Protein AF-A0A176S2X8-F1 (afdb_monomer_lite)

Foldseek 3Di:
DDPVPFDKDFLVRLCVLLVHDSVVLVCCQVPNDPPLLVVQADVPQNSNFDWDADCPPPDPRHRHTTTIDGPVNSLRQLRSLCRCLVVVSDDPVSNSSNVSSVVVVVVVVVVVVVVVVVD

Radius of gyration: 15.48 Å; chains: 1; bounding box: 28×41×42 Å

Structure (mmCIF, N/CA/C/O backbone):
data_AF-A0A176S2X8-F1
#
_entry.id   AF-A0A176S2X8-F1
#
loop_
_atom_site.group_PDB
_atom_site.id
_atom_site.type_symbol
_atom_site.label_atom_id
_atom_site.label_alt_id
_atom_site.label_comp_id
_atom_site.label_asym_id
_atom_site.label_entity_id
_atom_site.label_seq_id
_atom_site.pdbx_PDB_ins_code
_atom_site.Cartn_x
_atom_site.Cartn_y
_atom_site.Cartn_z
_atom_site.occupancy
_atom_site.B_iso_or_equiv
_atom_site.auth_seq_id
_atom_site.auth_comp_id
_atom_site.auth_asym_id
_atom_site.auth_atom_id
_atom_site.pdbx_PDB_model_num
ATOM 1 N N . MET A 1 1 ? 7.292 -7.075 -14.022 1.00 70.62 1 MET A N 1
ATOM 2 C CA . MET A 1 1 ? 8.289 -7.401 -12.985 1.00 70.62 1 MET A CA 1
ATOM 3 C C . MET A 1 1 ? 9.586 -6.732 -13.383 1.00 70.62 1 MET A C 1
ATOM 5 O O . MET A 1 1 ? 9.684 -6.312 -14.535 1.00 70.62 1 MET A O 1
ATOM 9 N N . LEU A 1 2 ? 10.489 -6.530 -12.434 1.00 80.25 2 LEU A N 1
ATOM 10 C CA . LEU A 1 2 ? 11.844 -6.074 -12.732 1.00 80.25 2 LEU A CA 1
ATOM 11 C C . LEU A 1 2 ? 12.683 -7.238 -13.279 1.00 80.25 2 LEU A C 1
ATOM 13 O O . LEU A 1 2 ? 12.242 -8.384 -13.220 1.00 80.25 2 LEU A O 1
ATOM 17 N N . ASP A 1 3 ? 13.873 -6.936 -13.794 1.00 79.62 3 ASP A N 1
ATOM 18 C CA . ASP A 1 3 ? 14.801 -7.941 -14.338 1.00 79.62 3 ASP A CA 1
ATOM 19 C C . ASP A 1 3 ? 15.338 -8.907 -13.264 1.00 79.62 3 ASP A C 1
ATOM 21 O O . ASP A 1 3 ? 15.852 -9.971 -13.589 1.00 79.62 3 ASP A O 1
ATOM 25 N N . ASP A 1 4 ? 15.201 -8.553 -11.984 1.00 81.88 4 ASP A N 1
ATOM 26 C CA . ASP A 1 4 ? 15.525 -9.392 -10.825 1.00 81.88 4 ASP A CA 1
ATOM 27 C C . ASP A 1 4 ? 14.315 -10.201 -10.308 1.00 81.88 4 ASP A C 1
ATOM 29 O O . ASP A 1 4 ? 14.292 -10.622 -9.152 1.00 81.88 4 ASP A O 1
ATOM 33 N N . ASP A 1 5 ? 13.282 -10.365 -11.142 1.00 82.56 5 ASP A N 1
ATOM 34 C CA . ASP A 1 5 ? 11.997 -11.002 -10.823 1.00 82.56 5 ASP A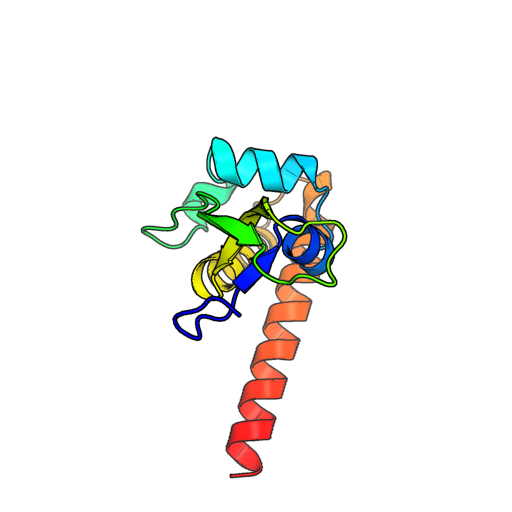 CA 1
ATOM 35 C C . ASP A 1 5 ? 11.217 -10.342 -9.668 1.00 82.56 5 ASP A C 1
ATOM 37 O O . ASP A 1 5 ? 10.209 -10.873 -9.187 1.00 82.56 5 ASP A O 1
ATOM 41 N N . THR A 1 6 ? 11.593 -9.129 -9.245 1.00 82.25 6 THR A N 1
ATOM 42 C CA . THR A 1 6 ? 10.852 -8.417 -8.201 1.00 82.25 6 THR A CA 1
ATOM 43 C C . THR A 1 6 ? 9.506 -7.912 -8.722 1.00 82.25 6 THR A C 1
ATOM 45 O O . THR A 1 6 ? 9.389 -7.231 -9.753 1.00 82.25 6 THR A O 1
ATOM 48 N N . ALA A 1 7 ? 8.450 -8.209 -7.961 1.00 85.25 7 ALA A N 1
ATOM 49 C CA . ALA A 1 7 ? 7.120 -7.667 -8.196 1.00 85.25 7 ALA A CA 1
ATOM 50 C C . ALA A 1 7 ? 7.071 -6.193 -7.775 1.00 85.25 7 ALA A C 1
ATOM 52 O O . ALA A 1 7 ? 7.347 -5.838 -6.625 1.00 85.25 7 ALA A O 1
ATOM 53 N N . VAL A 1 8 ? 6.678 -5.335 -8.714 1.00 88.38 8 VAL A N 1
ATOM 54 C CA . VAL A 1 8 ? 6.516 -3.900 -8.488 1.00 88.38 8 VAL A CA 1
ATOM 55 C C . VAL A 1 8 ? 5.237 -3.402 -9.142 1.00 88.38 8 VAL A C 1
ATOM 57 O O . VAL A 1 8 ? 4.761 -3.975 -10.125 1.00 88.38 8 VAL A O 1
ATOM 60 N N . MET A 1 9 ? 4.700 -2.306 -8.618 1.00 90.12 9 MET A N 1
ATOM 61 C CA . MET A 1 9 ? 3.577 -1.590 -9.211 1.00 90.12 9 MET A CA 1
ATOM 62 C C . MET A 1 9 ? 3.999 -0.161 -9.523 1.00 90.12 9 MET A C 1
ATOM 64 O O . MET A 1 9 ? 4.738 0.457 -8.762 1.00 90.12 9 MET A O 1
ATOM 68 N N . SER A 1 10 ? 3.530 0.390 -10.640 1.00 90.88 10 SER A N 1
ATOM 69 C CA . SER A 1 10 ? 3.788 1.795 -10.948 1.00 90.88 10 SER A CA 1
ATOM 70 C C . SER A 1 10 ? 3.153 2.707 -9.896 1.00 90.88 10 SER A C 1
ATOM 72 O O . SER A 1 10 ? 2.165 2.346 -9.246 1.00 90.88 10 SER A O 1
ATOM 74 N N . LEU A 1 11 ? 3.680 3.923 -9.758 1.00 90.06 11 LEU A N 1
ATOM 75 C CA . LEU A 1 11 ? 3.100 4.934 -8.876 1.00 90.06 11 LEU A CA 1
ATOM 76 C C . LEU A 1 11 ? 1.621 5.192 -9.219 1.00 90.06 11 LEU A C 1
ATOM 78 O O . LEU A 1 11 ? 0.792 5.294 -8.320 1.00 90.06 11 LEU A O 1
ATOM 82 N N . ARG A 1 12 ? 1.263 5.209 -10.510 1.00 90.38 12 ARG A N 1
ATOM 83 C CA . ARG A 1 12 ? -0.134 5.344 -10.946 1.00 90.38 12 ARG A CA 1
ATOM 84 C C . ARG A 1 12 ? -0.986 4.141 -10.540 1.00 90.38 12 ARG A C 1
ATOM 86 O O . ARG A 1 12 ? -2.032 4.337 -9.939 1.00 90.38 12 ARG A O 1
ATOM 93 N N . GLY A 1 13 ? -0.510 2.918 -10.781 1.00 92.31 13 GLY A N 1
ATOM 94 C CA . GLY A 1 13 ? -1.233 1.709 -10.375 1.00 92.31 13 GLY A CA 1
ATOM 95 C C . GLY A 1 13 ? -1.430 1.625 -8.859 1.00 92.31 13 GLY A C 1
ATOM 96 O O . GLY A 1 13 ? -2.491 1.228 -8.393 1.00 92.31 13 GLY A O 1
ATOM 97 N N . THR A 1 14 ? -0.444 2.079 -8.085 1.00 92.56 14 THR A N 1
ATOM 98 C CA . THR A 1 14 ? -0.529 2.122 -6.618 1.00 92.56 14 THR A CA 1
ATOM 99 C C . THR A 1 14 ? -1.535 3.172 -6.141 1.00 92.56 14 THR A C 1
ATOM 101 O O . THR A 1 14 ? -2.292 2.921 -5.203 1.00 92.56 14 THR A O 1
ATOM 104 N N . ALA A 1 15 ? -1.579 4.337 -6.795 1.00 93.12 15 ALA A N 1
ATOM 105 C CA . ALA A 1 15 ? -2.571 5.372 -6.513 1.00 93.12 15 ALA A CA 1
ATOM 106 C C . ALA A 1 15 ? -3.993 4.857 -6.788 1.00 93.12 15 ALA A C 1
ATOM 108 O O . ALA A 1 15 ? -4.863 4.968 -5.924 1.00 93.12 15 ALA A O 1
ATOM 109 N N . ASP A 1 16 ? -4.195 4.198 -7.931 1.00 95.50 16 ASP A N 1
ATOM 110 C CA . ASP A 1 16 ? -5.478 3.596 -8.305 1.00 95.50 16 ASP A CA 1
ATOM 111 C C . ASP A 1 16 ? -5.886 2.483 -7.317 1.00 95.50 16 ASP A C 1
ATOM 113 O O . ASP A 1 16 ? -7.028 2.449 -6.847 1.00 95.50 16 ASP A O 1
ATOM 117 N N . LEU A 1 17 ? -4.940 1.619 -6.921 1.00 94.38 17 LEU A N 1
ATOM 118 C CA . LEU A 1 17 ? -5.151 0.552 -5.937 1.00 94.38 17 LEU A CA 1
ATOM 119 C C . LEU A 1 17 ? -5.696 1.103 -4.610 1.00 94.38 17 LEU A C 1
ATOM 121 O O . LEU A 1 17 ? -6.702 0.596 -4.103 1.00 94.38 17 LEU A O 1
ATOM 125 N N . LEU A 1 18 ? -5.060 2.153 -4.082 1.00 92.56 18 LEU A N 1
ATOM 126 C CA . LEU A 1 18 ? -5.421 2.815 -2.822 1.00 92.56 18 LEU A CA 1
ATOM 127 C C . LEU A 1 18 ? -6.588 3.805 -2.957 1.00 92.56 18 LEU A C 1
ATOM 129 O O . LEU A 1 18 ? -7.031 4.353 -1.948 1.00 92.56 18 LEU A O 1
ATOM 133 N N . SER A 1 19 ? -7.092 4.032 -4.175 1.00 93.69 19 SER A N 1
ATOM 134 C CA . SER A 1 19 ? -8.074 5.083 -4.471 1.00 93.69 19 SER A CA 1
ATOM 135 C C . SER A 1 19 ? -7.605 6.465 -3.996 1.00 93.69 19 SER A C 1
ATOM 137 O O . SER A 1 19 ? -8.369 7.232 -3.417 1.00 93.69 19 SER A O 1
ATOM 139 N N . MET A 1 20 ? -6.325 6.759 -4.222 1.00 91.06 20 MET A N 1
ATOM 140 C CA . MET A 1 20 ? -5.657 8.001 -3.846 1.00 91.06 20 MET A CA 1
ATOM 141 C C . MET A 1 20 ? -5.355 8.835 -5.092 1.00 91.06 20 MET A C 1
ATOM 143 O O . MET A 1 20 ? -5.041 8.298 -6.151 1.00 91.06 20 MET A O 1
ATOM 147 N N . ASP A 1 21 ? -5.383 10.162 -4.964 1.00 91.00 21 ASP A N 1
ATOM 148 C CA . ASP A 1 21 ? -4.917 11.035 -6.038 1.00 91.00 21 ASP A CA 1
ATOM 149 C C . ASP A 1 21 ? -3.422 10.812 -6.339 1.00 91.00 21 ASP A C 1
ATOM 151 O O . ASP A 1 21 ? -2.570 10.715 -5.450 1.00 91.00 21 ASP A O 1
ATOM 155 N N . HIS A 1 22 ? -3.096 10.779 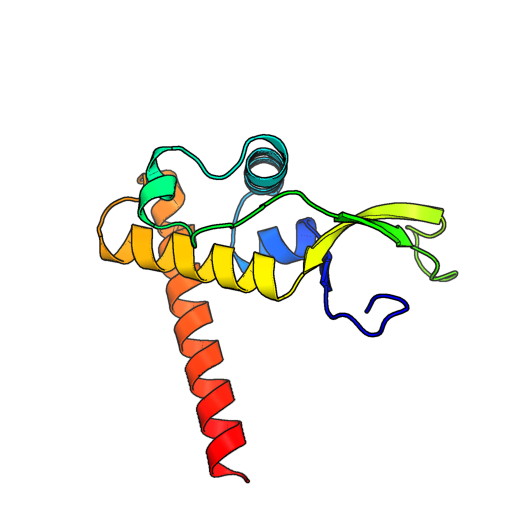-7.630 1.00 88.88 22 HIS A N 1
ATOM 156 C CA . HIS A 1 22 ? -1.744 10.554 -8.133 1.00 88.88 22 HIS A CA 1
ATOM 157 C C . HIS A 1 22 ? -0.720 11.565 -7.587 1.00 88.88 22 HIS A C 1
ATOM 159 O O . HIS A 1 22 ? 0.410 11.193 -7.255 1.00 88.88 22 HIS A O 1
ATOM 165 N N . LYS A 1 23 ? -1.096 12.846 -7.466 1.00 87.19 23 LYS A N 1
ATOM 166 C CA . LYS A 1 23 ? -0.222 13.891 -6.912 1.00 87.19 23 LYS A CA 1
ATOM 167 C C . LYS A 1 23 ? -0.046 13.708 -5.412 1.00 87.19 23 LYS A C 1
ATOM 169 O O . LYS A 1 23 ? 1.054 13.944 -4.916 1.00 87.19 23 LYS A O 1
ATOM 174 N N . THR A 1 24 ? -1.088 13.270 -4.703 1.00 86.44 24 THR A N 1
ATOM 175 C CA . THR A 1 24 ? -0.984 12.933 -3.278 1.00 86.44 24 THR A CA 1
ATOM 176 C C . THR A 1 24 ? 0.033 11.822 -3.063 1.00 86.44 24 THR A C 1
ATOM 178 O O . THR A 1 24 ? 0.965 12.019 -2.286 1.00 86.44 24 THR A O 1
ATOM 181 N N . LEU A 1 25 ? -0.061 10.709 -3.797 1.00 88.12 25 LEU A N 1
ATOM 182 C CA . LEU A 1 25 ? 0.902 9.617 -3.640 1.00 88.12 25 LEU A CA 1
ATOM 183 C C . LEU A 1 25 ? 2.325 10.044 -4.031 1.00 88.12 25 LEU A C 1
ATOM 185 O O . LEU A 1 25 ? 3.283 9.729 -3.329 1.00 88.12 25 LEU A O 1
ATOM 189 N N . LYS A 1 26 ? 2.471 10.843 -5.095 1.00 86.19 26 LYS A N 1
ATOM 190 C CA . LYS A 1 26 ? 3.767 11.419 -5.482 1.00 86.19 26 LYS A CA 1
ATOM 191 C C . LYS A 1 26 ? 4.373 12.297 -4.384 1.00 86.19 26 LYS A C 1
ATOM 193 O O . LYS A 1 26 ? 5.578 12.232 -4.153 1.00 86.19 26 LYS A O 1
ATOM 198 N N . ALA A 1 27 ? 3.559 13.095 -3.695 1.00 83.19 27 ALA A N 1
ATOM 199 C CA . ALA A 1 27 ? 4.016 13.911 -2.574 1.00 83.19 27 ALA A CA 1
ATOM 200 C C . ALA A 1 27 ? 4.453 13.053 -1.379 1.00 83.19 27 ALA A C 1
ATOM 202 O O . ALA A 1 27 ? 5.469 13.367 -0.767 1.00 83.19 27 ALA A O 1
ATOM 203 N N . VAL A 1 28 ? 3.743 11.956 -1.089 1.00 80.88 28 VAL A N 1
ATOM 204 C CA . VAL A 1 28 ? 4.155 10.979 -0.064 1.00 80.88 28 VAL A CA 1
ATOM 205 C C . VAL A 1 28 ? 5.508 10.361 -0.426 1.00 80.88 28 VAL A C 1
ATOM 207 O O . VAL A 1 28 ? 6.363 10.202 0.439 1.00 80.88 28 VAL A O 1
ATOM 210 N N . GLY A 1 29 ? 5.735 10.059 -1.706 1.00 76.88 29 GLY A N 1
ATOM 211 C CA . GLY A 1 29 ? 7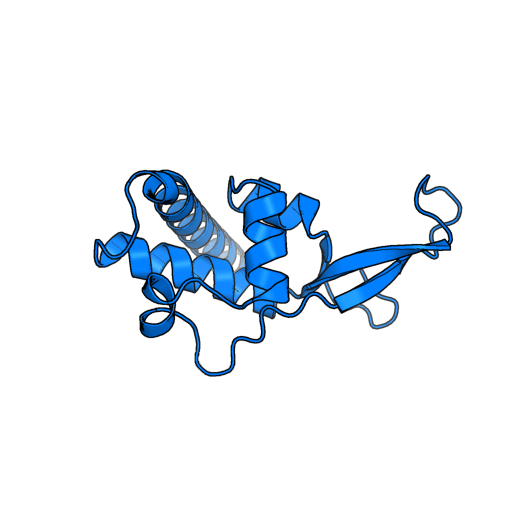.006 9.496 -2.156 1.00 76.88 29 GLY A CA 1
ATOM 212 C C . GLY A 1 29 ? 8.206 10.433 -2.014 1.00 76.88 29 GLY A C 1
ATOM 213 O O . GLY A 1 29 ? 9.299 9.976 -1.699 1.00 76.88 29 GLY A O 1
ATOM 214 N N . GLY A 1 30 ? 8.007 11.737 -2.228 1.00 73.19 30 GLY A N 1
ATOM 215 C CA . GLY A 1 30 ? 9.076 12.738 -2.116 1.00 73.19 30 GLY A CA 1
ATOM 216 C C . GLY A 1 30 ? 9.290 13.285 -0.702 1.00 73.19 30 GLY A C 1
ATOM 217 O O . GLY A 1 30 ? 10.424 13.550 -0.319 1.00 73.19 30 GLY A O 1
ATOM 218 N N . ASN A 1 31 ? 8.214 13.452 0.072 1.00 74.69 31 ASN A N 1
ATOM 219 C CA . ASN A 1 31 ? 8.242 14.127 1.377 1.00 74.69 31 ASN A CA 1
ATOM 220 C C . ASN A 1 31 ? 8.046 13.173 2.566 1.00 74.69 31 ASN A C 1
ATOM 222 O O . ASN A 1 31 ? 8.064 13.621 3.710 1.00 74.69 31 ASN A O 1
ATOM 226 N N . GLY A 1 32 ? 7.826 11.883 2.306 1.00 72.56 32 GLY A N 1
ATOM 227 C CA . GLY A 1 32 ? 7.388 10.923 3.312 1.00 72.56 32 GLY A CA 1
ATOM 228 C C . GLY A 1 32 ? 5.883 11.009 3.606 1.00 72.56 32 GLY A C 1
ATOM 229 O O . GLY A 1 32 ? 5.170 11.878 3.085 1.00 72.56 32 GLY A O 1
ATOM 230 N N . PRO A 1 33 ? 5.358 10.084 4.428 1.00 74.19 33 PRO A N 1
ATOM 231 C CA . PRO A 1 33 ? 3.971 10.139 4.862 1.00 74.19 33 PRO A CA 1
ATOM 232 C C . PRO A 1 33 ? 3.697 11.441 5.632 1.00 74.19 33 PRO A C 1
ATOM 234 O O . PRO A 1 33 ? 4.571 11.935 6.341 1.00 74.19 33 PRO A O 1
ATOM 237 N N . PRO A 1 34 ? 2.485 12.021 5.517 1.00 77.62 34 PRO A N 1
ATOM 238 C CA . PRO A 1 34 ? 2.062 13.119 6.374 1.00 77.62 34 PRO A CA 1
ATOM 239 C C . PRO A 1 34 ? 2.388 12.836 7.842 1.00 77.62 34 PRO A C 1
ATOM 241 O O . PRO A 1 34 ? 2.163 11.722 8.302 1.00 77.62 34 PRO A O 1
ATOM 244 N N . LYS A 1 35 ? 2.808 13.854 8.602 1.00 79.44 35 LYS A N 1
ATOM 245 C CA . LYS A 1 35 ? 3.121 13.718 10.041 1.00 79.44 35 LYS A CA 1
ATOM 246 C C . LYS A 1 35 ? 2.008 13.063 10.863 1.00 79.44 35 LYS A C 1
ATOM 248 O O . LYS A 1 35 ? 2.264 12.403 11.856 1.00 79.44 35 LYS A O 1
ATOM 253 N N . THR A 1 36 ? 0.757 13.224 10.436 1.00 82.00 36 THR A N 1
ATOM 254 C CA . THR A 1 36 ? -0.408 12.588 11.070 1.00 82.00 36 THR A CA 1
ATOM 255 C C . THR A 1 36 ? -0.437 11.068 10.899 1.00 82.00 36 THR A C 1
ATOM 257 O O . THR A 1 36 ? -1.129 10.392 11.646 1.00 82.00 36 THR A O 1
ATOM 260 N N . LEU A 1 37 ? 0.286 10.534 9.912 1.00 85.25 37 LEU A N 1
ATOM 261 C CA . LEU A 1 37 ? 0.409 9.108 9.621 1.00 85.25 37 LEU A CA 1
ATOM 262 C C . LEU A 1 37 ? 1.687 8.483 10.185 1.00 85.25 37 LEU A C 1
ATOM 264 O O . LEU A 1 37 ? 1.745 7.263 10.285 1.00 85.25 37 LEU A O 1
ATOM 268 N N . GLU A 1 38 ? 2.685 9.284 10.574 1.00 84.69 38 GLU A N 1
ATOM 269 C CA . GLU A 1 38 ? 3.939 8.792 11.166 1.00 84.69 38 GLU A CA 1
ATOM 270 C C . GLU A 1 38 ? 3.727 7.821 12.340 1.00 84.69 38 GLU A C 1
ATOM 272 O O . GLU A 1 38 ? 4.404 6.794 12.356 1.00 84.69 38 GLU A O 1
ATOM 277 N N . PRO A 1 39 ? 2.776 8.046 13.277 1.00 88.31 39 PRO A N 1
ATOM 278 C CA . PRO A 1 39 ? 2.542 7.109 14.379 1.00 88.31 39 PRO A CA 1
ATOM 279 C C . PRO A 1 39 ? 2.063 5.723 13.932 1.00 88.31 39 PRO A C 1
ATOM 281 O O . PRO A 1 39 ? 2.167 4.765 14.694 1.00 88.31 39 PRO A O 1
ATOM 284 N N . PHE A 1 40 ? 1.518 5.622 12.718 1.00 89.06 40 PHE A N 1
ATOM 285 C CA . PHE A 1 40 ? 0.928 4.405 12.163 1.00 89.06 40 PHE A CA 1
ATOM 286 C C . PHE A 1 40 ? 1.805 3.755 11.088 1.00 89.06 40 PHE A C 1
ATOM 288 O O . PHE A 1 40 ? 1.480 2.669 10.615 1.00 89.06 40 PHE A O 1
ATOM 295 N N . ALA A 1 41 ? 2.879 4.426 10.670 1.00 85.75 41 ALA A N 1
ATOM 296 C CA . ALA A 1 41 ? 3.768 3.937 9.631 1.00 85.75 41 ALA A CA 1
ATOM 297 C C . ALA A 1 41 ? 4.713 2.859 10.173 1.00 85.75 41 ALA A C 1
ATOM 299 O O . ALA A 1 41 ? 5.204 2.942 11.302 1.00 85.75 41 ALA A O 1
ATOM 300 N N . ASP A 1 42 ? 5.015 1.861 9.341 1.00 79.38 42 ASP A N 1
ATOM 301 C CA . ASP A 1 42 ? 5.993 0.834 9.691 1.00 79.38 42 ASP A CA 1
ATOM 302 C C . ASP A 1 42 ? 7.367 1.475 9.943 1.00 79.38 42 ASP A C 1
ATOM 304 O O . ASP A 1 42 ? 7.838 2.322 9.174 1.00 79.38 42 ASP A O 1
ATOM 308 N N . LYS A 1 43 ? 8.045 1.055 11.017 1.00 70.12 43 LYS A N 1
ATOM 309 C CA . LYS A 1 43 ? 9.407 1.517 11.311 1.00 70.12 43 LYS A CA 1
ATOM 310 C C . LYS A 1 43 ? 10.324 1.162 10.138 1.00 70.12 43 LYS A C 1
ATOM 312 O O . LYS A 1 43 ? 10.452 -0.005 9.783 1.00 70.12 43 LYS A O 1
ATOM 317 N N . GLY A 1 44 ? 10.973 2.170 9.558 1.00 61.00 44 GLY A N 1
ATOM 318 C CA . GLY A 1 44 ? 11.848 1.998 8.394 1.00 61.00 44 GLY A CA 1
ATOM 319 C C . GLY A 1 44 ? 11.139 2.090 7.040 1.00 61.00 44 GLY A C 1
ATOM 320 O O . GLY A 1 44 ? 11.780 1.852 6.015 1.00 61.00 44 GLY A O 1
ATOM 321 N N . LEU A 1 45 ? 9.852 2.463 7.002 1.00 65.81 45 LEU A N 1
ATOM 322 C CA . LEU A 1 45 ? 9.154 2.734 5.750 1.00 65.81 45 LEU A CA 1
ATOM 323 C C . LEU A 1 45 ? 9.825 3.895 5.005 1.00 65.81 45 LEU A C 1
ATOM 325 O O . LEU A 1 45 ? 9.627 5.069 5.312 1.00 65.81 45 LEU A O 1
ATOM 329 N N . THR A 1 46 ? 10.582 3.549 3.970 1.00 63.78 46 THR A N 1
ATOM 330 C CA . THR A 1 46 ? 11.059 4.505 2.977 1.00 63.78 46 THR A CA 1
ATOM 331 C C . THR A 1 46 ? 10.041 4.506 1.844 1.00 63.78 46 THR A C 1
ATOM 333 O O . THR A 1 46 ? 9.970 3.559 1.066 1.00 63.78 46 THR A O 1
ATOM 336 N N . VAL A 1 47 ? 9.214 5.553 1.761 1.00 65.94 47 VAL A N 1
ATOM 337 C CA . VAL A 1 47 ? 8.236 5.706 0.661 1.00 65.94 47 VAL A CA 1
ATOM 338 C C . VAL A 1 47 ? 8.895 6.261 -0.610 1.00 65.94 47 VAL A C 1
ATOM 340 O O . VAL A 1 47 ? 8.214 6.576 -1.581 1.00 65.94 47 VAL A O 1
ATOM 343 N N . GLY A 1 48 ? 10.227 6.363 -0.633 1.00 66.88 48 GLY A N 1
ATOM 344 C CA . GLY A 1 48 ? 10.986 6.731 -1.821 1.00 66.88 48 GLY A CA 1
ATOM 345 C C . GLY A 1 48 ? 10.626 5.809 -2.982 1.00 66.88 48 GLY A C 1
ATOM 346 O O . GLY A 1 48 ? 10.733 4.589 -2.882 1.00 66.88 48 GLY A O 1
ATOM 347 N N . GLY A 1 49 ? 10.130 6.401 -4.064 1.00 67.25 49 GLY A N 1
ATOM 348 C CA . GLY A 1 49 ? 9.837 5.662 -5.278 1.00 67.25 49 GLY A CA 1
ATOM 349 C C . GLY A 1 49 ? 11.132 5.284 -5.989 1.00 67.25 49 GLY A C 1
ATOM 350 O O . GLY A 1 49 ? 11.994 6.140 -6.183 1.00 67.25 49 GLY A O 1
ATOM 351 N N . ASN A 1 50 ? 11.256 4.022 -6.394 1.00 79.31 50 ASN A N 1
ATOM 352 C CA . ASN A 1 50 ? 12.386 3.585 -7.205 1.00 79.31 50 ASN A CA 1
ATOM 353 C C . ASN A 1 50 ? 12.138 4.006 -8.653 1.00 79.31 50 ASN A C 1
ATOM 355 O O . ASN A 1 50 ? 11.043 3.796 -9.179 1.00 79.31 50 ASN A O 1
ATOM 359 N N . PHE A 1 51 ? 13.143 4.598 -9.291 1.00 85.00 51 PHE A N 1
ATOM 360 C CA . PHE A 1 51 ? 13.104 4.887 -10.720 1.00 85.00 51 PHE A CA 1
ATOM 361 C C . PHE A 1 51 ? 13.603 3.668 -11.480 1.00 85.00 51 PHE A C 1
ATOM 363 O O . PHE A 1 51 ? 14.650 3.115 -11.152 1.00 85.00 51 PHE A O 1
ATOM 370 N N . VAL A 1 52 ? 12.826 3.232 -12.467 1.00 84.88 52 VAL A N 1
ATOM 371 C CA . VAL A 1 52 ? 13.165 2.082 -13.304 1.00 84.88 52 VAL A CA 1
ATOM 372 C C . VAL A 1 52 ? 12.906 2.435 -14.760 1.00 84.88 52 VAL A C 1
ATOM 374 O O . VAL A 1 52 ? 11.842 2.970 -15.085 1.00 84.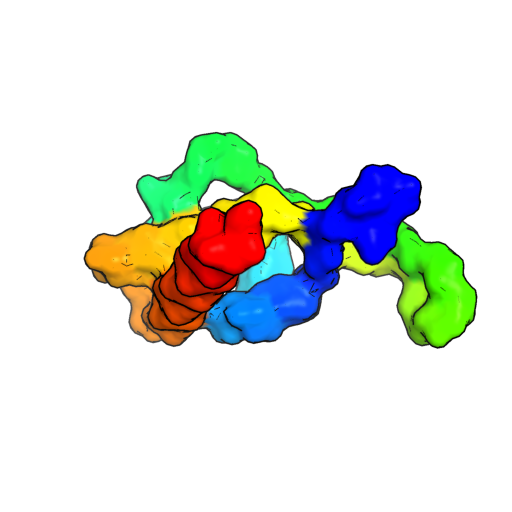88 52 VAL A O 1
ATOM 377 N N . GLU A 1 53 ? 13.863 2.120 -15.632 1.00 89.00 53 GLU A N 1
ATOM 378 C CA . GLU A 1 53 ? 13.706 2.248 -17.079 1.00 89.00 53 GLU A CA 1
ATOM 379 C C . GLU A 1 53 ? 12.788 1.149 -17.627 1.00 89.00 53 GLU A C 1
ATOM 381 O O . GLU A 1 53 ? 12.934 -0.040 -17.342 1.00 89.00 53 GLU A O 1
ATOM 386 N N . VAL A 1 54 ? 11.833 1.541 -18.464 1.00 84.69 54 VAL A N 1
ATOM 387 C CA . VAL A 1 54 ? 10.989 0.586 -19.182 1.00 84.69 54 VAL A CA 1
ATOM 388 C C . VAL A 1 54 ? 11.739 0.053 -20.405 1.00 84.69 54 VAL A C 1
ATOM 390 O O . VAL A 1 54 ? 11.860 0.742 -21.416 1.00 84.69 54 VAL A O 1
ATOM 393 N N . VAL A 1 55 ? 12.163 -1.210 -20.348 1.00 87.56 55 VAL A N 1
ATOM 394 C CA . VAL A 1 55 ? 12.853 -1.908 -21.457 1.00 87.56 55 VAL A CA 1
ATOM 395 C C . VAL A 1 55 ? 11.901 -2.572 -22.465 1.00 87.56 55 VAL A C 1
ATOM 397 O O . VAL A 1 55 ? 12.314 -3.075 -23.513 1.00 87.56 55 VAL A O 1
ATOM 400 N N . ALA A 1 56 ? 10.600 -2.589 -22.166 1.00 85.44 56 ALA A N 1
ATOM 401 C CA . ALA A 1 56 ? 9.590 -3.229 -23.000 1.00 85.44 56 ALA A CA 1
ATOM 402 C C . ALA A 1 56 ? 9.381 -2.463 -24.319 1.00 85.44 56 ALA A C 1
ATOM 404 O O . ALA A 1 56 ? 8.687 -1.446 -24.349 1.00 85.44 56 ALA A O 1
ATOM 405 N N . ARG A 1 57 ? 9.912 -3.002 -25.425 1.00 87.62 57 ARG A N 1
ATOM 406 C CA . ARG A 1 57 ? 9.887 -2.371 -26.763 1.00 87.62 57 ARG A CA 1
ATOM 407 C C . ARG A 1 57 ? 8.491 -2.006 -27.274 1.00 87.62 57 ARG A C 1
ATOM 409 O O . ARG A 1 57 ? 8.339 -1.017 -27.978 1.00 87.62 57 ARG A O 1
ATOM 416 N N . ASN A 1 58 ? 7.472 -2.779 -26.902 1.00 88.25 58 ASN A N 1
ATOM 417 C CA . ASN A 1 58 ? 6.086 -2.551 -27.332 1.00 88.25 58 ASN A CA 1
ATOM 418 C C . ASN A 1 58 ? 5.341 -1.533 -26.449 1.00 88.25 58 ASN A C 1
ATOM 420 O O . ASN A 1 58 ? 4.159 -1.275 -26.665 1.00 88.25 58 ASN A O 1
ATOM 424 N N . SER A 1 59 ? 5.998 -0.982 -25.426 1.00 81.69 59 SER A N 1
ATOM 425 C CA . SER A 1 59 ? 5.398 -0.010 -24.520 1.00 81.69 59 SER A CA 1
ATOM 426 C C . SER A 1 59 ? 5.550 1.412 -25.065 1.00 81.69 59 SER A C 1
ATOM 428 O O . SER A 1 59 ? 6.657 1.800 -25.442 1.00 81.69 59 SER A O 1
ATOM 430 N N . PRO A 1 60 ? 4.507 2.263 -24.991 1.00 83.19 60 PRO A N 1
ATOM 431 C CA . PRO A 1 60 ? 4.642 3.698 -25.269 1.00 83.19 60 PRO A CA 1
ATOM 432 C C . PRO A 1 60 ? 5.576 4.412 -24.273 1.00 83.19 60 PRO A C 1
ATOM 434 O O . PRO A 1 60 ? 5.922 5.579 -24.459 1.00 83.19 60 PRO A O 1
ATOM 437 N N . HIS A 1 61 ? 5.971 3.722 -23.201 1.00 83.12 61 HIS A N 1
ATOM 438 C CA . HIS A 1 61 ? 6.907 4.203 -22.196 1.00 83.12 61 HIS A CA 1
ATOM 439 C C . HIS A 1 61 ? 8.322 3.640 -22.365 1.00 83.12 61 HIS A C 1
ATOM 441 O O . HIS A 1 61 ? 9.141 3.907 -21.496 1.00 83.12 61 HIS A O 1
ATOM 447 N N . CYS A 1 62 ? 8.620 2.892 -23.436 1.00 86.88 62 CYS A N 1
ATOM 448 C CA . CYS A 1 62 ? 9.962 2.355 -23.684 1.00 86.88 62 CYS A CA 1
ATOM 449 C C . CYS A 1 62 ? 11.031 3.459 -23.583 1.00 86.88 62 CYS A C 1
ATOM 451 O O . CYS A 1 62 ? 10.820 4.569 -24.080 1.00 86.88 62 CYS A O 1
ATOM 453 N N . HIS A 1 63 ? 12.153 3.156 -22.925 1.00 88.00 63 HIS A N 1
ATOM 454 C CA . HIS A 1 63 ? 13.255 4.085 -22.627 1.00 88.00 63 HIS A CA 1
ATOM 455 C C . HIS A 1 63 ? 12.896 5.276 -21.730 1.00 88.00 63 HIS A C 1
ATOM 457 O O . HIS A 1 63 ? 13.626 6.265 -21.674 1.00 88.00 63 HIS A O 1
ATOM 463 N N . ARG A 1 64 ? 11.759 5.217 -21.029 1.00 87.19 64 ARG A N 1
ATOM 464 C CA . ARG A 1 64 ? 11.408 6.200 -20.000 1.00 87.19 64 ARG A CA 1
ATOM 465 C C . ARG A 1 64 ? 11.579 5.596 -18.623 1.00 87.19 64 ARG A C 1
ATOM 467 O O . ARG A 1 64 ? 11.218 4.443 -18.394 1.00 87.19 64 ARG A O 1
ATOM 474 N N . GLU A 1 65 ? 12.041 6.422 -17.698 1.00 89.62 65 GLU A N 1
ATOM 475 C CA . GLU A 1 65 ? 12.009 6.099 -16.282 1.00 89.62 65 GLU A CA 1
ATOM 476 C C . GLU A 1 65 ? 10.598 6.292 -15.730 1.00 89.62 65 GLU A C 1
ATOM 478 O O . GLU A 1 65 ? 9.944 7.321 -15.948 1.00 89.62 65 GLU A O 1
ATOM 483 N N . ILE A 1 66 ? 10.128 5.292 -14.994 1.00 87.00 66 ILE A N 1
ATOM 484 C CA . ILE A 1 66 ? 8.889 5.367 -14.232 1.00 87.00 66 ILE A CA 1
ATOM 485 C C . ILE A 1 66 ? 9.176 5.137 -12.757 1.00 87.00 66 ILE A C 1
ATOM 487 O O . ILE A 1 66 ? 10.078 4.391 -12.385 1.00 87.00 66 ILE A O 1
ATOM 491 N N . VAL A 1 67 ? 8.364 5.769 -11.913 1.00 88.50 67 VAL A N 1
ATOM 492 C CA . VAL A 1 67 ? 8.387 5.503 -10.479 1.00 88.50 67 VAL A CA 1
ATOM 493 C C . VAL A 1 67 ? 7.612 4.222 -10.206 1.00 88.50 67 VAL A C 1
ATOM 495 O O . VAL A 1 67 ? 6.435 4.112 -10.580 1.00 88.50 67 VAL A O 1
ATOM 498 N N . VAL A 1 68 ? 8.257 3.281 -9.529 1.00 89.00 68 VAL A N 1
ATOM 499 C CA . VAL A 1 68 ? 7.657 2.026 -9.085 1.00 89.00 68 VAL A CA 1
ATOM 500 C C . VAL A 1 68 ? 7.772 1.863 -7.574 1.00 89.00 68 VAL A C 1
ATOM 502 O O . VAL A 1 68 ? 8.711 2.342 -6.935 1.00 89.00 68 VAL A O 1
ATOM 505 N N . TYR A 1 69 ? 6.798 1.159 -7.011 1.00 89.06 69 TYR A N 1
ATOM 506 C CA . TYR A 1 69 ? 6.760 0.746 -5.620 1.00 89.06 69 TYR A CA 1
ATOM 507 C C . TYR A 1 69 ? 6.868 -0.767 -5.527 1.00 89.06 69 TYR A C 1
ATOM 509 O O . TYR A 1 69 ? 6.211 -1.500 -6.269 1.00 89.06 69 TYR A O 1
ATOM 517 N N . THR A 1 70 ? 7.706 -1.231 -4.604 1.00 88.19 70 THR A N 1
ATOM 518 C CA . THR A 1 70 ? 7.844 -2.656 -4.307 1.00 88.19 70 THR A CA 1
ATOM 519 C C . THR A 1 70 ? 6.619 -3.160 -3.558 1.00 88.19 70 THR A C 1
ATOM 521 O O . THR A 1 70 ? 5.891 -2.391 -2.921 1.00 88.19 70 THR A O 1
ATOM 524 N N . THR A 1 71 ? 6.422 -4.477 -3.565 1.00 88.31 71 THR A N 1
ATOM 525 C CA . THR A 1 71 ? 5.408 -5.130 -2.727 1.00 88.31 71 THR A CA 1
ATOM 526 C C . THR A 1 71 ? 5.503 -4.701 -1.262 1.00 88.31 71 THR A C 1
ATOM 528 O O . THR A 1 71 ? 4.471 -4.482 -0.631 1.00 88.31 71 THR A O 1
ATOM 531 N N . GLN A 1 72 ? 6.717 -4.534 -0.723 1.00 87.44 72 GLN A N 1
ATOM 532 C CA . GLN A 1 72 ? 6.913 -4.089 0.658 1.00 87.44 72 GLN A CA 1
ATOM 533 C C . GLN A 1 72 ? 6.356 -2.679 0.873 1.00 87.44 72 GLN A C 1
ATOM 535 O O . GLN A 1 72 ? 5.577 -2.467 1.799 1.00 87.44 72 GLN A O 1
ATOM 540 N N . THR A 1 73 ? 6.677 -1.731 -0.012 1.00 88.38 73 THR A N 1
ATOM 541 C CA . THR A 1 73 ? 6.162 -0.359 0.093 1.00 88.38 73 THR A CA 1
ATOM 542 C C . THR A 1 73 ? 4.638 -0.318 -0.020 1.00 88.38 73 THR A C 1
ATOM 544 O O . THR A 1 73 ? 3.984 0.374 0.759 1.00 88.38 73 THR A O 1
ATOM 547 N N . ILE A 1 74 ? 4.051 -1.086 -0.944 1.00 90.69 74 ILE A N 1
ATOM 548 C CA . ILE A 1 74 ? 2.592 -1.158 -1.121 1.00 90.69 74 ILE A CA 1
ATOM 549 C C . ILE A 1 74 ? 1.922 -1.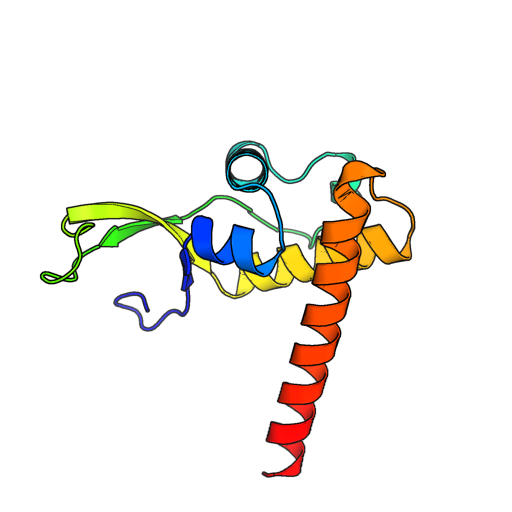726 0.136 1.00 90.69 74 ILE A C 1
ATOM 551 O O . ILE A 1 74 ? 0.947 -1.150 0.620 1.00 90.69 74 ILE A O 1
ATOM 555 N N . LYS A 1 75 ? 2.460 -2.818 0.698 1.00 91.31 75 LYS A N 1
ATOM 556 C CA . LYS A 1 75 ? 1.960 -3.417 1.945 1.00 91.31 75 LYS A CA 1
ATOM 557 C C . LYS A 1 75 ? 2.013 -2.426 3.102 1.00 91.31 75 LYS A C 1
ATOM 559 O O . LYS A 1 75 ? 1.008 -2.253 3.787 1.00 91.31 75 LYS A O 1
ATOM 564 N N . SER A 1 76 ? 3.135 -1.735 3.276 1.00 90.69 76 SER A N 1
ATOM 565 C CA . SER A 1 76 ? 3.280 -0.735 4.331 1.00 90.69 76 SER A CA 1
ATOM 566 C C . SER A 1 76 ? 2.335 0.453 4.152 1.00 90.69 76 SER A C 1
ATOM 568 O O . SER A 1 76 ? 1.789 0.945 5.136 1.00 90.69 76 SER A O 1
ATOM 570 N N . LEU A 1 77 ? 2.069 0.896 2.917 1.00 91.56 77 LEU A N 1
ATOM 571 C CA . LEU A 1 77 ? 1.064 1.932 2.653 1.00 91.56 77 LEU A CA 1
ATOM 572 C C . LEU A 1 77 ? -0.344 1.463 3.039 1.00 91.56 77 LEU A C 1
ATOM 574 O O . LEU A 1 77 ? -1.048 2.188 3.742 1.00 91.56 77 LEU A O 1
ATOM 578 N N . ILE A 1 78 ? 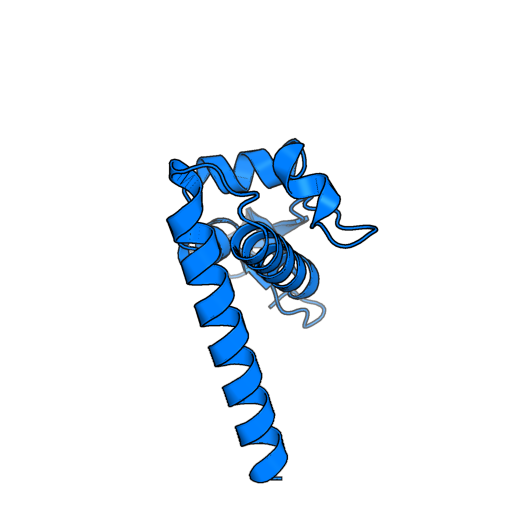-0.742 0.254 2.629 1.00 94.38 78 ILE A N 1
ATOM 579 C CA . ILE A 1 78 ? -2.031 -0.337 3.020 1.00 94.38 78 ILE A CA 1
ATOM 580 C C . ILE A 1 78 ? -2.128 -0.400 4.550 1.00 94.38 78 ILE A C 1
ATOM 582 O O . ILE A 1 78 ? -3.095 0.101 5.120 1.00 94.38 78 ILE A O 1
ATOM 586 N N . HIS A 1 79 ? -1.107 -0.939 5.218 1.00 93.38 79 HIS A N 1
ATOM 587 C CA . HIS A 1 79 ? -1.076 -1.064 6.674 1.00 93.38 79 HIS A CA 1
ATOM 588 C C . HIS A 1 79 ? -1.191 0.296 7.379 1.00 93.38 79 HIS A C 1
ATOM 590 O O . HIS A 1 79 ? -2.057 0.474 8.233 1.00 93.38 79 HIS A O 1
ATOM 596 N N . THR A 1 80 ? -0.401 1.285 6.951 1.00 93.00 80 THR A N 1
ATOM 597 C CA . THR A 1 80 ? -0.398 2.638 7.531 1.00 93.00 80 THR A CA 1
ATOM 598 C C . THR A 1 80 ? -1.781 3.286 7.451 1.00 93.00 80 THR A C 1
ATOM 600 O O . THR A 1 80 ? -2.288 3.798 8.448 1.00 93.00 80 THR A O 1
ATOM 603 N N . TYR A 1 81 ? -2.422 3.263 6.275 1.00 94.12 81 TYR A N 1
ATOM 604 C CA . TYR A 1 81 ? -3.739 3.886 6.094 1.00 94.12 81 TYR A CA 1
ATOM 605 C C . TYR A 1 81 ? -4.865 3.107 6.781 1.00 94.12 81 TYR A C 1
ATOM 607 O O . TYR A 1 81 ? -5.803 3.726 7.284 1.00 94.12 81 TYR A O 1
ATOM 615 N N . ALA A 1 82 ? -4.774 1.777 6.833 1.00 96.06 82 ALA A N 1
ATOM 616 C CA . ALA A 1 82 ? -5.706 0.939 7.579 1.00 96.06 82 ALA A CA 1
ATOM 617 C C . ALA A 1 82 ? -5.633 1.232 9.085 1.00 96.06 82 ALA A C 1
ATOM 619 O O . ALA A 1 82 ? -6.656 1.496 9.718 1.00 96.06 82 ALA A O 1
ATOM 620 N N . LEU A 1 83 ? -4.424 1.255 9.649 1.00 95.38 83 LEU A N 1
ATOM 621 C CA . LEU A 1 83 ? -4.217 1.491 11.072 1.00 95.38 83 LEU A CA 1
ATOM 622 C C . LEU A 1 83 ? -4.605 2.920 11.466 1.00 95.38 83 LEU A C 1
ATOM 624 O O . LEU A 1 83 ? -5.301 3.113 12.463 1.00 95.38 83 LEU A O 1
ATOM 628 N N . ALA A 1 84 ? -4.242 3.913 10.652 1.00 94.62 84 ALA A N 1
ATOM 629 C CA . ALA A 1 84 ? -4.672 5.290 10.861 1.00 94.62 84 ALA A CA 1
ATOM 630 C C . ALA A 1 84 ? -6.201 5.435 10.810 1.00 94.62 84 ALA A C 1
ATOM 632 O O . ALA A 1 84 ? -6.762 6.221 11.566 1.00 94.62 84 ALA A O 1
ATOM 633 N N . PHE A 1 85 ? -6.890 4.681 9.947 1.00 96.38 85 PHE A N 1
ATOM 634 C CA . PHE A 1 85 ? -8.352 4.696 9.881 1.00 96.38 85 PHE A CA 1
ATOM 635 C C . PHE A 1 85 ? -9.001 4.102 11.130 1.00 96.38 85 PHE A C 1
ATOM 637 O O . PHE A 1 85 ? -9.906 4.716 11.683 1.00 96.38 85 PHE A O 1
ATOM 644 N N . ILE A 1 86 ? -8.522 2.943 11.591 1.00 96.31 86 ILE A N 1
ATOM 645 C CA . ILE A 1 86 ? -9.049 2.266 12.788 1.00 96.31 86 ILE A CA 1
ATOM 646 C C . ILE A 1 86 ? -8.903 3.139 14.045 1.00 96.31 86 ILE A C 1
ATOM 648 O O . ILE A 1 86 ? -9.708 3.030 14.962 1.00 96.31 86 ILE A O 1
ATOM 652 N N . ASN A 1 87 ? -7.889 4.004 14.082 1.00 95.81 87 ASN A N 1
ATOM 653 C CA . ASN A 1 87 ? -7.595 4.881 15.216 1.00 95.81 87 ASN A CA 1
ATOM 654 C C . ASN A 1 87 ? -8.111 6.320 15.026 1.00 95.81 87 ASN A C 1
ATOM 656 O O . ASN A 1 87 ? -7.600 7.228 15.680 1.00 95.81 87 ASN A O 1
ATOM 660 N N . ASP A 1 88 ? -9.045 6.558 14.096 1.00 93.81 88 ASP A N 1
ATOM 661 C CA . ASP A 1 88 ? -9.592 7.892 13.785 1.00 93.81 88 ASP A CA 1
ATOM 662 C C . ASP A 1 88 ? -8.516 8.963 13.478 1.00 93.81 88 ASP A C 1
ATOM 664 O O . ASP A 1 88 ? -8.732 10.168 13.604 1.00 93.81 88 ASP A O 1
ATOM 668 N N . GLY A 1 89 ? -7.331 8.531 13.035 1.00 91.75 89 GLY A N 1
ATOM 669 C CA . GLY A 1 89 ? -6.172 9.381 12.755 1.00 91.75 89 GLY A CA 1
ATOM 670 C C . GLY A 1 89 ? -6.173 10.002 11.354 1.00 91.75 89 GLY A C 1
ATOM 671 O O . GLY A 1 89 ? -5.283 10.789 11.019 1.00 91.75 89 GLY A O 1
ATOM 672 N N . LEU A 1 90 ? -7.150 9.652 10.511 1.00 92.56 90 LEU A N 1
ATOM 673 C CA . LEU A 1 90 ? -7.283 10.184 9.154 1.00 92.56 90 LEU A CA 1
ATOM 674 C C . LEU A 1 90 ? -8.078 11.487 9.120 1.00 92.56 90 LEU A C 1
ATOM 676 O O . LEU A 1 90 ? -9.124 11.634 9.747 1.00 92.56 90 LEU A O 1
ATOM 680 N N . ARG A 1 91 ? -7.637 12.421 8.272 1.00 91.00 91 ARG A N 1
ATOM 681 C CA . ARG A 1 91 ? -8.439 13.601 7.923 1.00 91.00 91 ARG A CA 1
ATOM 682 C C . ARG A 1 91 ? -9.693 13.167 7.164 1.00 91.00 91 ARG A C 1
ATOM 684 O O . ARG A 1 91 ? -9.668 12.165 6.452 1.00 91.00 91 ARG A O 1
ATOM 691 N N . GLN A 1 92 ? -10.760 13.968 7.214 1.00 91.19 92 GLN A N 1
ATOM 692 C CA . GLN A 1 92 ? -12.021 13.655 6.518 1.00 91.19 92 GLN A CA 1
ATOM 693 C C . GLN A 1 92 ? -11.825 13.342 5.026 1.00 91.19 92 GLN A C 1
ATOM 695 O O . GLN A 1 92 ? -12.408 12.395 4.503 1.00 91.19 92 GLN A O 1
ATOM 700 N N . ASN A 1 93 ? -10.942 14.080 4.349 1.00 89.50 93 ASN A N 1
ATOM 701 C CA . ASN A 1 93 ? -10.625 13.858 2.939 1.00 89.50 93 ASN A CA 1
ATOM 702 C C . ASN A 1 93 ? -9.716 12.642 2.676 1.00 89.50 93 ASN A C 1
ATOM 704 O O . ASN A 1 93 ? -9.445 12.354 1.521 1.00 89.50 93 ASN A O 1
ATOM 708 N N . GLN A 1 94 ? -9.251 11.929 3.704 1.00 90.69 94 GLN A N 1
ATOM 709 C CA . GLN A 1 94 ? -8.439 10.709 3.602 1.00 90.69 94 GLN A CA 1
ATOM 710 C C . GLN A 1 94 ? -9.202 9.454 4.046 1.00 90.69 94 GLN A C 1
ATOM 712 O O . GLN A 1 94 ? -8.757 8.344 3.771 1.00 90.69 94 GLN A O 1
ATOM 717 N N . VAL A 1 95 ? -10.367 9.600 4.687 1.00 94.56 95 VAL A N 1
ATOM 718 C CA . VAL A 1 95 ? -11.173 8.477 5.202 1.00 94.56 95 VAL A CA 1
ATOM 719 C C . VAL A 1 95 ? -11.473 7.424 4.128 1.00 94.56 95 VAL A C 1
ATOM 721 O O . VAL A 1 95 ? -11.454 6.229 4.413 1.00 94.56 95 VAL A O 1
ATOM 724 N N . HIS A 1 96 ? -11.715 7.840 2.882 1.00 95.06 96 HIS A N 1
ATOM 725 C CA . HIS A 1 96 ? -11.962 6.909 1.777 1.00 95.06 96 HIS A CA 1
ATOM 726 C C . HIS A 1 96 ? -10.751 6.006 1.480 1.00 95.06 96 HIS A C 1
ATOM 728 O O . HIS A 1 96 ? -10.932 4.822 1.206 1.00 95.06 96 HIS A O 1
ATOM 734 N N . ILE A 1 97 ? -9.533 6.538 1.614 1.00 95.00 97 ILE A N 1
ATOM 735 C CA . ILE A 1 97 ? -8.271 5.802 1.452 1.00 95.00 97 ILE A CA 1
ATOM 736 C C . ILE A 1 97 ? -8.148 4.756 2.563 1.00 95.00 97 ILE A C 1
ATOM 738 O O . ILE A 1 97 ? -7.829 3.603 2.298 1.00 95.00 97 ILE A O 1
ATOM 742 N N . GLY A 1 98 ? -8.483 5.135 3.799 1.00 96.06 98 GLY A N 1
ATOM 743 C CA . GLY A 1 98 ? -8.533 4.225 4.944 1.00 96.06 98 GLY A CA 1
ATOM 744 C C . GLY A 1 98 ? -9.495 3.053 4.747 1.00 96.06 98 GLY A C 1
ATOM 745 O O . GLY A 1 98 ? -9.110 1.894 4.889 1.00 96.06 98 GLY A O 1
ATOM 746 N N . LYS A 1 99 ? -10.735 3.342 4.329 1.00 97.62 99 LYS A N 1
ATOM 747 C CA . LYS A 1 99 ? -11.734 2.309 3.995 1.00 97.62 99 LYS A CA 1
ATOM 748 C C . LYS A 1 99 ? -11.234 1.367 2.900 1.00 97.62 99 LYS A C 1
ATOM 750 O O . LYS A 1 99 ? -11.394 0.152 3.011 1.00 97.62 99 LYS A O 1
ATOM 755 N N . ARG A 1 100 ? -10.613 1.922 1.853 1.00 97.38 100 ARG A N 1
ATOM 756 C CA . ARG A 1 100 ? -10.028 1.141 0.759 1.00 97.38 100 ARG A CA 1
ATOM 757 C C . ARG A 1 100 ? -8.890 0.250 1.254 1.00 97.38 100 ARG A C 1
ATOM 759 O O . ARG A 1 100 ? -8.858 -0.922 0.892 1.00 97.38 100 ARG A O 1
ATOM 766 N N . ALA A 1 101 ? -8.007 0.773 2.099 1.00 96.62 101 ALA A N 1
ATOM 767 C CA . ALA A 1 101 ? -6.905 0.019 2.684 1.00 96.62 101 ALA A CA 1
ATOM 768 C C . ALA A 1 101 ? -7.404 -1.175 3.514 1.00 96.62 101 ALA A C 1
ATOM 770 O O . ALA A 1 101 ? -6.921 -2.285 3.318 1.00 96.62 101 ALA A O 1
ATOM 771 N N . ILE A 1 102 ? -8.436 -0.989 4.344 1.00 97.75 102 ILE A N 1
ATOM 772 C CA . ILE A 1 102 ? -9.062 -2.090 5.094 1.00 97.75 102 ILE A CA 1
ATOM 773 C C . ILE A 1 102 ? -9.646 -3.151 4.158 1.00 97.75 102 ILE A C 1
ATOM 775 O O . ILE A 1 102 ? -9.401 -4.340 4.352 1.00 97.75 102 ILE A O 1
ATOM 779 N N . ALA A 1 103 ? -10.382 -2.743 3.122 1.00 98.12 103 ALA A N 1
ATOM 780 C CA . ALA A 1 103 ? -10.949 -3.682 2.154 1.00 98.12 103 ALA A CA 1
ATOM 781 C C . ALA A 1 103 ? -9.860 -4.505 1.437 1.00 98.12 103 ALA A C 1
ATOM 783 O O . ALA A 1 103 ? -10.021 -5.712 1.240 1.00 98.12 103 ALA A O 1
ATOM 784 N N . LEU A 1 104 ? -8.733 -3.872 1.092 1.00 96.88 104 LEU A N 1
ATOM 785 C CA . LEU A 1 104 ? -7.571 -4.557 0.524 1.00 96.88 104 LEU A CA 1
ATOM 786 C C . LEU A 1 104 ? -6.942 -5.529 1.525 1.00 96.88 104 LEU A C 1
ATOM 788 O O . LEU A 1 104 ? -6.673 -6.668 1.155 1.00 96.88 104 LEU A O 1
ATOM 792 N N . SER A 1 105 ? -6.753 -5.125 2.785 1.00 96.00 105 SER A N 1
ATOM 793 C CA . SER A 1 105 ? -6.251 -6.016 3.838 1.00 96.00 105 SER A CA 1
ATOM 794 C C . SER A 1 105 ? -7.137 -7.251 4.013 1.00 96.00 105 SER A C 1
ATOM 796 O O . SER A 1 105 ? -6.612 -8.359 4.065 1.00 96.00 105 SER A O 1
ATOM 798 N N . ILE A 1 106 ? -8.464 -7.086 4.033 1.00 97.38 106 ILE A N 1
ATOM 799 C CA . ILE A 1 106 ? -9.419 -8.205 4.116 1.00 97.38 106 ILE A CA 1
ATOM 800 C C . ILE A 1 106 ? -9.268 -9.135 2.906 1.00 97.38 106 ILE A C 1
ATOM 802 O O . ILE A 1 106 ? -9.143 -10.343 3.082 1.00 97.38 106 ILE A O 1
ATOM 806 N N . SER A 1 107 ? -9.213 -8.573 1.695 1.00 95.94 107 SER A N 1
ATOM 807 C CA . SER A 1 107 ? -9.080 -9.356 0.456 1.00 95.94 107 SER A CA 1
ATOM 808 C C . SER A 1 107 ? -7.766 -10.146 0.412 1.00 95.94 107 SER A C 1
ATOM 810 O O . SER A 1 107 ? -7.740 -11.295 -0.025 1.00 95.94 107 SER A O 1
ATOM 812 N N . LEU A 1 108 ? -6.668 -9.549 0.894 1.00 92.62 108 LEU A N 1
ATOM 813 C CA . LEU A 1 108 ? -5.362 -10.208 0.989 1.00 92.62 108 LEU A CA 1
ATOM 814 C C . LEU A 1 108 ? -5.374 -11.356 2.003 1.00 92.62 108 LEU A C 1
ATOM 816 O O . LEU A 1 108 ? -4.809 -12.410 1.726 1.00 92.62 108 LEU A O 1
ATOM 820 N N . VAL A 1 109 ? -6.023 -11.165 3.157 1.00 94.94 109 VAL A N 1
ATOM 821 C CA . VAL A 1 109 ? -6.183 -12.221 4.168 1.00 94.94 109 VAL A CA 1
ATOM 822 C C . VAL A 1 109 ? -7.024 -13.371 3.619 1.00 94.94 109 VAL A C 1
ATOM 824 O O . VAL A 1 109 ? -6.609 -14.516 3.748 1.00 94.94 109 VAL A O 1
ATOM 827 N N . GLN A 1 110 ? -8.153 -13.082 2.967 1.00 95.62 110 GLN A N 1
ATOM 828 C CA . GLN A 1 110 ? -8.991 -14.103 2.325 1.00 95.62 110 GLN A CA 1
ATOM 829 C C . GLN A 1 110 ? -8.195 -14.903 1.294 1.00 95.62 110 GLN A C 1
ATOM 831 O O . GLN A 1 110 ? -8.089 -16.114 1.419 1.00 95.62 110 GLN A O 1
ATOM 836 N N . THR A 1 111 ? -7.516 -14.215 0.372 1.00 95.19 111 THR A N 1
ATOM 837 C CA . THR A 1 111 ? -6.678 -14.868 -0.648 1.00 95.19 111 THR A CA 1
ATOM 838 C C . THR A 1 111 ? -5.603 -15.763 -0.019 1.00 95.19 111 THR A C 1
ATOM 840 O O . THR A 1 111 ? -5.352 -16.863 -0.500 1.00 95.19 111 THR A O 1
ATOM 843 N N . ALA A 1 112 ? -4.952 -15.315 1.062 1.00 93.62 112 ALA A N 1
ATOM 844 C CA . ALA A 1 112 ? -3.937 -16.114 1.748 1.00 93.62 112 ALA A CA 1
ATOM 845 C C . ALA A 1 112 ? -4.530 -17.361 2.427 1.00 93.62 112 ALA A C 1
ATOM 847 O O . ALA A 1 112 ? -3.895 -18.416 2.419 1.00 93.62 112 ALA A O 1
ATOM 848 N N . LEU A 1 113 ? -5.730 -17.247 3.004 1.00 94.94 113 LEU A N 1
ATOM 849 C CA . LEU A 1 113 ? -6.449 -18.367 3.614 1.00 94.94 113 LEU A CA 1
ATOM 850 C C . LEU A 1 113 ? -6.907 -19.382 2.563 1.00 94.94 113 LEU A C 1
ATOM 852 O O . LEU A 1 113 ? -6.703 -20.576 2.766 1.00 94.94 113 LEU A O 1
ATOM 856 N N . ASP A 1 114 ? -7.447 -18.919 1.438 1.00 95.19 114 ASP A N 1
ATOM 857 C CA . ASP A 1 114 ? -7.885 -19.780 0.335 1.00 95.19 114 ASP A CA 1
ATOM 858 C C . ASP A 1 114 ? -6.699 -20.601 -0.196 1.00 95.19 114 ASP A C 1
ATOM 860 O O . ASP A 1 114 ? -6.731 -21.828 -0.180 1.00 95.19 114 ASP A O 1
ATOM 864 N N . VAL A 1 115 ? -5.573 -19.943 -0.506 1.00 95.00 115 VAL A N 1
ATOM 865 C CA . VAL A 1 115 ? -4.345 -20.630 -0.951 1.00 95.00 115 VAL A CA 1
ATOM 866 C C . VAL A 1 115 ? -3.844 -21.637 0.090 1.00 95.00 115 VAL A C 1
ATOM 868 O O . VAL A 1 115 ? -3.403 -22.724 -0.270 1.00 95.00 115 VAL A O 1
ATOM 871 N N . SER A 1 116 ? -3.917 -21.302 1.381 1.00 90.38 116 SER A N 1
ATOM 872 C CA . SER A 1 116 ? -3.425 -22.180 2.455 1.00 90.38 116 SER A CA 1
ATOM 873 C C . SER A 1 116 ? -4.337 -23.375 2.741 1.00 90.38 116 SER A C 1
ATOM 875 O O . SER A 1 116 ? -3.883 -24.334 3.355 1.00 90.38 116 SER A O 1
ATOM 877 N N . THR A 1 117 ? -5.614 -23.306 2.358 1.00 81.62 117 THR A N 1
ATOM 878 C CA . THR A 1 117 ? -6.610 -24.365 2.611 1.00 81.62 117 THR A CA 1
ATOM 879 C C . THR A 1 117 ? -6.857 -25.255 1.396 1.00 81.62 117 THR A C 1
ATOM 881 O O . THR A 1 117 ? -7.331 -26.377 1.559 1.00 81.62 117 THR A O 1
ATOM 884 N N . GLU A 1 118 ? -6.496 -24.790 0.199 1.00 74.25 118 GLU A N 1
ATOM 885 C CA . GLU A 1 118 ? -6.455 -25.585 -1.037 1.00 74.25 118 GLU A CA 1
ATOM 886 C C . GLU A 1 118 ? -5.119 -26.339 -1.238 1.00 74.25 118 GLU A C 1
ATOM 888 O O . GLU A 1 118 ? -4.982 -27.089 -2.207 1.00 74.25 118 GLU A O 1
ATOM 893 N N . SER A 1 119 ? -4.148 -26.142 -0.334 1.00 52.97 119 SER A N 1
ATOM 894 C CA . SER A 1 119 ? -2.845 -26.836 -0.281 1.00 52.97 119 SER A CA 1
ATOM 895 C C . SER A 1 119 ? -2.908 -28.132 0.525 1.00 52.97 119 SER A C 1
ATOM 897 O O . SER A 1 119 ? -2.252 -29.112 0.105 1.00 52.97 119 SER A O 1
#

pLDDT: mean 87.19, std 8.78, range [52.97, 98.12]

Sequence (119 aa):
MLDDDTAVMSLRGTADLLSMDHKTLKAVGGNGPPKTLEPFADKGLTVGGNFVEVVARNSPHCHREIVVYTTQTIKSLIHTYALAFINDGLRQNQVHIGKRAIALSISLVQTALDVSTES

Organism: NCBI:txid1003181

Secondary structure (DSSP, 8-state):
--TT---EEEHHHHHHHHT--HHHHHHHHHH-S-TTTGGGSPTT---PPEEEE---TTSTTTT-EEEEEEHHHHHHHHHHHHHHHHTT-S-GGGHHHHHHHHHHHHHHHHHHHHHHH--